Protein AF-A0A940KDV4-F1 (afdb_monomer)

pLDDT: mean 70.1, std 14.13, range [36.38, 90.81]

Foldseek 3Di:
DVVVLVVLLVVLVVLLCCLQVVLVVVAVPDCDDCNHPVNLVVLLVVCVVCPLVLLLVLVVPVVSPNCVSNSCSSSVPPPVRNSVSNSVSSCCCVVVVVVVVVVLCVVVVSVVVCVVCVVVVVCCVVVVVVCVVVCVVVVVVVVVVVVVVVPDDPPVVVVVVVVVVVVVPPPPDD

Secondary structure (DSSP, 8-state):
-HHHHHHHHHHHHHHHHHHHHHHHHHHTS-SSSTT-HHHHHHHHHHHHHHTTHHHHHHTTSHHHHHHHHHHHHHTT--HHHHHHHHHHHHHHHHHHHHHHHHHHTTSHHHHHHHHHHHHHHHHHHHHHHHHHHHHHHHHHHHHHHHHHHTT--TTHHHHHHHHHHHTTSSS---

Radius of gyration: 21.31 Å; Cα contacts (8 Å, |Δi|>4): 99; chains: 1; bounding box: 45×54×60 Å

Sequence (174 aa):
ALLIGVAAFIGGELGYYIGHKGGPAVFERKESGLFSRKNVERTNAFFERFGGITVILARFVPIVRTFAPVAAGVGHMPWRRYTLYNLIGAVLWGFGLTMFGYVIGFIPPVAHFVESYIDLILLAAVGGTALVTLWHYLSERYKAKKHSAAGGDTVTDAAEAQSLALDLDGDDKN

Mean predicted aligned error: 15.27 Å

Solvent-accessible surface area (backbone atoms only — not comparable to full-atom values): 9565 Å² total; per-residue (Å²): 110,70,68,58,55,51,52,56,48,52,52,43,54,50,36,21,48,48,17,47,69,43,33,66,70,54,47,78,74,37,86,76,61,93,59,14,71,70,49,43,52,52,47,28,52,47,42,65,73,54,40,50,57,51,53,30,54,22,70,78,37,80,74,42,44,72,46,44,32,29,50,41,16,54,38,64,53,56,63,73,55,50,54,52,27,43,49,51,29,46,46,50,50,57,51,45,52,52,52,51,53,54,61,48,51,71,38,65,76,54,32,54,50,45,71,76,37,46,68,59,53,49,48,48,52,54,49,48,54,50,48,54,51,47,49,52,55,48,51,54,51,52,49,51,50,51,49,66,71,60,76,62,69,93,58,58,70,62,57,55,54,48,55,68,56,57,72,72,74,74,85,82,86,132

Structure (mmCIF, N/CA/C/O backbone):
data_AF-A0A940KDV4-F1
#
_entry.id   AF-A0A940KDV4-F1
#
loop_
_atom_site.group_PDB
_atom_site.id
_atom_site.type_symbol
_atom_site.label_atom_id
_atom_site.label_alt_id
_atom_site.label_comp_id
_atom_site.label_asym_id
_atom_site.label_entity_id
_atom_site.label_seq_id
_atom_site.pdbx_PDB_ins_code
_atom_site.Cartn_x
_atom_site.Cartn_y
_atom_site.Cartn_z
_atom_site.occupancy
_atom_site.B_iso_or_equiv
_atom_site.auth_seq_id
_atom_site.auth_comp_id
_atom_site.auth_asym_id
_atom_site.auth_atom_id
_atom_site.pdbx_PDB_model_num
ATOM 1 N N . ALA A 1 1 ? 1.828 -16.207 -10.804 1.00 52.47 1 ALA A N 1
ATOM 2 C CA . ALA A 1 1 ? 0.982 -14.998 -10.937 1.00 52.47 1 ALA A CA 1
ATOM 3 C C . ALA A 1 1 ? -0.456 -15.235 -10.460 1.00 52.47 1 ALA A C 1
ATOM 5 O O . ALA A 1 1 ? -0.877 -14.582 -9.516 1.00 52.47 1 ALA A O 1
ATOM 6 N N . LEU A 1 2 ? -1.183 -16.205 -11.030 1.00 60.50 2 LEU A N 1
ATOM 7 C CA . LEU A 1 2 ? -2.578 -16.514 -10.663 1.00 60.50 2 LEU A CA 1
ATOM 8 C C . LEU A 1 2 ? -2.781 -16.825 -9.166 1.00 60.50 2 LEU A C 1
ATOM 10 O O . LEU A 1 2 ? -3.669 -16.259 -8.540 1.00 60.50 2 LEU A O 1
ATOM 14 N N . LEU A 1 3 ? -1.892 -17.622 -8.561 1.00 64.06 3 LEU A N 1
ATOM 15 C CA . LEU A 1 3 ? -1.934 -17.934 -7.123 1.00 64.06 3 LEU A CA 1
ATOM 16 C C . LEU A 1 3 ? -1.744 -16.706 -6.217 1.00 64.06 3 LEU A C 1
ATOM 18 O O . LEU A 1 3 ? -2.351 -16.634 -5.155 1.00 64.06 3 LEU A O 1
ATOM 22 N N . ILE A 1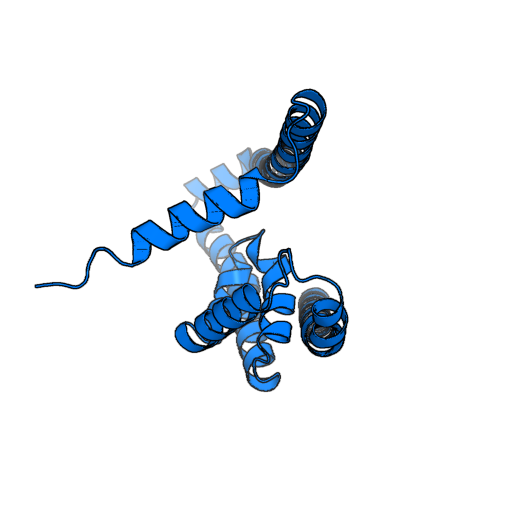 4 ? -0.952 -15.718 -6.646 1.00 66.69 4 ILE A N 1
ATOM 23 C CA . ILE A 1 4 ? -0.729 -14.474 -5.891 1.00 66.69 4 ILE A CA 1
ATOM 24 C C . ILE A 1 4 ? -1.997 -13.614 -5.929 1.00 66.69 4 ILE A C 1
ATOM 26 O O . ILE A 1 4 ? -2.408 -13.077 -4.903 1.00 66.69 4 ILE A O 1
ATOM 30 N N . GLY A 1 5 ? -2.651 -13.532 -7.093 1.00 63.88 5 GLY A N 1
ATOM 31 C CA . GLY A 1 5 ? -3.929 -12.836 -7.245 1.00 63.88 5 GLY A CA 1
ATOM 32 C C . GLY A 1 5 ? -5.035 -13.461 -6.393 1.00 63.88 5 GLY A C 1
ATOM 33 O O . GLY A 1 5 ? -5.736 -12.743 -5.685 1.00 63.88 5 GLY A O 1
ATOM 34 N N . VAL A 1 6 ? -5.134 -14.794 -6.393 1.00 71.38 6 VAL A N 1
ATOM 35 C CA . VAL A 1 6 ? -6.119 -15.535 -5.589 1.00 71.38 6 VAL A CA 1
ATOM 36 C C . VAL A 1 6 ? -5.844 -15.386 -4.090 1.00 71.38 6 VAL A C 1
ATOM 38 O O . VAL A 1 6 ? -6.765 -15.082 -3.337 1.00 71.38 6 VAL A O 1
ATOM 41 N N . ALA A 1 7 ? -4.592 -15.516 -3.644 1.00 71.69 7 ALA A N 1
ATOM 42 C CA . ALA A 1 7 ? -4.238 -15.341 -2.234 1.00 71.69 7 ALA A CA 1
ATOM 43 C C . ALA A 1 7 ? -4.503 -13.906 -1.737 1.00 71.69 7 ALA A C 1
ATOM 45 O O . ALA A 1 7 ? -5.028 -13.716 -0.641 1.00 71.69 7 ALA A O 1
ATOM 46 N N . ALA A 1 8 ? -4.197 -12.893 -2.555 1.00 67.25 8 ALA A N 1
ATOM 47 C CA . ALA A 1 8 ? -4.470 -11.492 -2.232 1.00 67.25 8 ALA A CA 1
ATOM 48 C C . ALA A 1 8 ? -5.975 -11.180 -2.196 1.00 67.25 8 ALA A C 1
ATOM 50 O O . ALA A 1 8 ? -6.421 -10.388 -1.365 1.00 67.25 8 ALA A O 1
ATOM 51 N N . PHE A 1 9 ? -6.754 -11.802 -3.083 1.00 73.06 9 PHE A N 1
ATOM 52 C CA . PHE A 1 9 ? -8.208 -11.686 -3.095 1.00 73.06 9 PHE A CA 1
ATOM 53 C C . PHE A 1 9 ? -8.811 -12.308 -1.833 1.00 73.06 9 PHE A C 1
ATOM 55 O O . PHE A 1 9 ? -9.488 -11.614 -1.081 1.00 73.06 9 PHE A O 1
ATOM 62 N N . ILE A 1 10 ? -8.458 -13.562 -1.530 1.00 77.44 10 ILE A N 1
ATOM 63 C CA . ILE A 1 10 ? -8.946 -14.280 -0.343 1.00 77.44 10 ILE A CA 1
ATOM 64 C C . ILE A 1 10 ? -8.548 -13.555 0.946 1.00 77.44 10 ILE A C 1
ATOM 66 O O . ILE A 1 10 ? -9.379 -13.414 1.837 1.00 77.44 10 ILE A O 1
ATOM 70 N N . GLY A 1 11 ? -7.315 -13.051 1.053 1.00 72.56 11 GLY A N 1
ATOM 71 C CA . GLY A 1 11 ? -6.876 -12.286 2.224 1.00 72.56 11 GLY A CA 1
ATOM 72 C C . GLY A 1 11 ? -7.667 -10.987 2.428 1.00 72.56 11 GLY A C 1
ATOM 73 O O . GLY A 1 11 ? -8.012 -10.653 3.562 1.00 72.56 11 GLY A O 1
ATOM 74 N N . GLY A 1 12 ? -7.999 -10.281 1.341 1.00 68.81 12 GLY A N 1
ATOM 75 C CA . GLY A 1 12 ? -8.863 -9.097 1.384 1.00 68.81 12 GLY A CA 1
ATOM 76 C C . GLY A 1 12 ? -10.298 -9.432 1.797 1.00 68.81 12 GLY A C 1
ATOM 77 O O . GLY A 1 12 ? -10.848 -8.778 2.683 1.00 68.81 12 GLY A O 1
ATOM 78 N N . GLU A 1 13 ? -10.867 -10.494 1.223 1.00 76.50 13 GLU A N 1
ATOM 79 C CA . GLU A 1 13 ? -12.199 -11.004 1.570 1.00 76.50 13 GLU A CA 1
ATOM 80 C C . GLU A 1 13 ? -12.280 -11.413 3.051 1.00 76.50 13 GLU A C 1
ATOM 82 O O . GLU A 1 13 ? -13.237 -11.066 3.744 1.00 76.50 13 GLU A O 1
ATOM 87 N N . LEU A 1 14 ? -11.253 -12.107 3.558 1.00 77.06 14 LEU A N 1
ATOM 88 C CA . LEU A 1 14 ? -11.176 -12.547 4.951 1.00 77.06 14 LEU A CA 1
ATOM 89 C C . LEU A 1 14 ? -11.088 -11.348 5.902 1.00 77.06 14 LEU A C 1
ATOM 91 O O . LEU A 1 14 ? -11.794 -11.308 6.907 1.00 77.06 14 LEU A O 1
ATOM 95 N N . GLY A 1 15 ? -10.263 -10.348 5.571 1.00 69.62 15 GLY A N 1
ATOM 96 C CA . GLY A 1 15 ? -10.139 -9.114 6.351 1.00 69.62 15 GLY A CA 1
ATOM 97 C C . GLY A 1 15 ? -11.437 -8.304 6.392 1.00 69.62 15 GLY A C 1
ATOM 98 O O . GLY A 1 15 ? -11.829 -7.828 7.459 1.00 69.62 15 GLY A O 1
ATOM 99 N N . TYR A 1 16 ? -12.140 -8.206 5.260 1.00 71.88 16 TYR A N 1
ATOM 100 C CA . TYR A 1 16 ? -13.466 -7.593 5.192 1.00 71.88 16 TYR A CA 1
ATOM 101 C C . TYR A 1 16 ? -14.483 -8.361 6.041 1.00 71.88 16 TYR A C 1
ATOM 103 O O . TYR A 1 16 ? -15.198 -7.756 6.836 1.00 71.88 16 TYR A O 1
ATOM 111 N N . TYR A 1 17 ? -14.517 -9.692 5.936 1.00 72.94 17 TYR A N 1
ATOM 112 C CA . TYR A 1 17 ? -15.457 -10.521 6.689 1.00 72.94 17 TYR A CA 1
ATOM 113 C C . TYR A 1 17 ? -15.206 -10.465 8.201 1.00 72.94 17 TYR A C 1
ATOM 115 O O . TYR A 1 17 ? -16.157 -10.389 8.978 1.00 72.94 17 TYR A O 1
ATOM 123 N N . ILE A 1 18 ? -13.940 -10.430 8.631 1.00 71.44 18 ILE A N 1
ATOM 124 C CA . ILE A 1 18 ? -13.571 -10.222 10.038 1.00 71.44 18 ILE A CA 1
ATOM 125 C C . ILE A 1 18 ? -14.030 -8.838 10.513 1.00 71.44 18 ILE A C 1
ATOM 127 O O . ILE A 1 18 ? -14.606 -8.740 11.592 1.00 71.44 18 ILE A O 1
ATOM 131 N N . GLY A 1 19 ? -13.840 -7.781 9.718 1.00 65.25 19 GLY A N 1
ATOM 132 C CA . GLY A 1 19 ? -14.324 -6.437 10.058 1.00 65.25 19 GLY A CA 1
ATOM 133 C C . GLY A 1 19 ? -15.853 -6.341 10.111 1.00 65.25 19 GLY A C 1
ATOM 134 O O . GLY A 1 19 ? -16.401 -5.725 11.019 1.00 65.25 19 GLY A O 1
ATOM 135 N N . HIS A 1 20 ? -16.542 -7.001 9.181 1.00 68.94 20 HIS A N 1
ATOM 136 C CA . HIS A 1 20 ? -17.998 -6.975 9.062 1.00 68.94 20 HIS A CA 1
ATOM 137 C C . HIS A 1 20 ? -18.696 -7.805 10.150 1.00 68.94 20 HIS A C 1
ATOM 139 O O . HIS A 1 20 ? -19.647 -7.347 10.775 1.00 68.94 20 HIS A O 1
ATOM 145 N N . LYS A 1 21 ? -18.203 -9.021 10.418 1.00 65.81 21 LYS A N 1
ATOM 146 C CA . LYS A 1 21 ? -18.779 -9.937 11.415 1.00 65.81 21 LYS A CA 1
ATOM 147 C C . LYS A 1 21 ? -18.254 -9.685 12.830 1.00 65.81 21 LYS A C 1
ATOM 149 O O . LYS A 1 21 ? -18.989 -9.854 13.796 1.00 65.81 21 LYS A O 1
ATOM 154 N N . GLY A 1 22 ? -16.982 -9.312 12.955 1.00 60.16 22 GLY A N 1
ATOM 155 C CA . GLY A 1 22 ? -16.321 -9.026 14.230 1.00 60.16 22 GLY A CA 1
ATOM 156 C C . GLY A 1 22 ? -16.512 -7.593 14.717 1.00 60.16 22 GLY A C 1
ATOM 157 O O . GLY A 1 22 ? -16.321 -7.348 15.905 1.00 60.16 22 GLY A O 1
ATOM 158 N N . GLY A 1 23 ? -16.931 -6.672 13.842 1.00 57.81 23 GLY A N 1
ATOM 159 C CA . GLY A 1 23 ? -17.236 -5.287 14.194 1.00 57.81 23 GLY A CA 1
ATOM 160 C C . GLY A 1 23 ? -18.138 -5.196 15.429 1.00 57.81 23 GLY A C 1
ATOM 161 O O . GLY A 1 23 ? -17.661 -4.751 16.472 1.00 57.81 23 GLY A O 1
ATOM 162 N N . PRO A 1 24 ? -19.391 -5.685 15.384 1.00 56.09 24 PRO A N 1
ATOM 163 C CA . PRO A 1 24 ? -20.343 -5.534 16.489 1.00 56.09 24 PRO A CA 1
ATOM 164 C C . PRO A 1 24 ? -19.824 -6.046 17.847 1.00 56.09 24 PRO A C 1
ATOM 166 O O . PRO A 1 24 ? -19.993 -5.375 18.860 1.00 56.09 24 PRO A O 1
ATOM 169 N N . ALA A 1 25 ? -19.109 -7.178 17.864 1.00 52.09 25 ALA A N 1
ATOM 170 C CA . ALA A 1 25 ? -18.598 -7.802 19.090 1.00 52.09 25 ALA A CA 1
ATOM 171 C C . ALA A 1 25 ? -17.333 -7.125 19.668 1.00 52.09 25 ALA A C 1
ATOM 173 O O . ALA A 1 25 ? -17.055 -7.246 20.863 1.00 52.09 25 ALA A O 1
ATOM 174 N N . VAL A 1 26 ? -16.553 -6.413 18.845 1.00 52.19 26 VAL A N 1
ATOM 175 C CA . VAL A 1 26 ? -15.420 -5.583 19.301 1.00 52.19 26 VAL A CA 1
ATOM 176 C C . VAL A 1 26 ? -15.910 -4.211 19.785 1.00 52.19 26 VAL A C 1
ATOM 178 O O . VAL A 1 26 ? -15.335 -3.660 20.726 1.00 52.19 26 VAL A O 1
ATOM 181 N N . PHE A 1 27 ? -17.004 -3.698 19.207 1.00 53.38 27 PHE A N 1
ATOM 182 C CA . PHE A 1 27 ? -17.630 -2.421 19.576 1.00 53.38 27 PHE A CA 1
ATOM 183 C C . PHE A 1 27 ? -18.354 -2.447 20.926 1.00 53.38 27 PHE A C 1
ATOM 185 O O . PHE A 1 27 ? -18.376 -1.428 21.610 1.00 53.38 27 PHE A O 1
ATOM 192 N N . GLU A 1 28 ? -18.888 -3.593 21.353 1.00 51.19 28 GLU A N 1
ATOM 193 C CA . GLU A 1 28 ? -19.531 -3.727 22.672 1.00 51.19 28 GLU A CA 1
ATOM 194 C C . GLU A 1 28 ? -18.547 -3.698 23.853 1.00 51.19 28 GLU A C 1
ATOM 196 O O . GLU A 1 28 ? -18.973 -3.541 24.995 1.00 51.19 28 GLU A O 1
ATOM 201 N N . ARG A 1 29 ? -17.232 -3.848 23.620 1.00 47.47 29 ARG A N 1
ATOM 202 C CA . ARG A 1 29 ? -16.262 -4.059 24.711 1.00 47.47 29 ARG A CA 1
ATOM 203 C C . ARG A 1 29 ? -15.336 -2.892 25.043 1.00 47.47 29 ARG A C 1
ATOM 205 O O . ARG A 1 29 ? -14.687 -2.978 26.085 1.00 47.47 29 ARG A O 1
ATOM 212 N N . LYS A 1 30 ? -15.223 -1.835 24.225 1.00 45.34 30 LYS A N 1
ATOM 213 C CA . LYS A 1 30 ? -14.311 -0.706 24.517 1.00 45.34 30 LYS A CA 1
ATOM 214 C C . LYS A 1 30 ? -14.811 0.632 23.965 1.00 45.34 30 LYS A C 1
ATOM 216 O O . LYS A 1 30 ? -14.775 0.859 22.761 1.00 45.34 30 LYS A O 1
ATOM 221 N N . GLU A 1 31 ? -15.180 1.547 24.863 1.00 50.16 31 GLU A N 1
ATOM 222 C CA . GLU A 1 31 ? -15.528 2.940 24.528 1.00 50.16 31 GLU A CA 1
ATOM 223 C C . GLU A 1 31 ? -14.308 3.797 24.121 1.00 50.16 31 GLU A C 1
ATOM 225 O O . GLU A 1 31 ? -14.470 4.805 23.430 1.00 50.16 31 GLU A O 1
ATOM 230 N N . SER A 1 32 ? -13.079 3.372 24.445 1.00 46.12 32 SER A N 1
ATOM 231 C CA . SER A 1 32 ? -11.835 4.071 24.092 1.00 46.12 32 SER A CA 1
ATOM 232 C C . SER A 1 32 ? -10.903 3.212 23.216 1.00 46.12 32 SER A C 1
ATOM 234 O O . SER A 1 32 ? -10.464 2.124 23.596 1.00 46.12 32 SER A O 1
ATOM 236 N N . GLY A 1 33 ? -10.606 3.691 21.998 1.00 54.72 33 GLY A N 1
ATOM 237 C CA . GLY A 1 33 ? -9.637 3.079 21.077 1.00 54.72 33 GLY A CA 1
ATOM 238 C C . GLY A 1 33 ? -9.934 3.289 19.584 1.00 54.72 33 GLY A C 1
ATOM 239 O O . GLY A 1 33 ? -10.888 3.968 19.200 1.00 54.72 33 GLY A O 1
ATOM 240 N N . LEU A 1 34 ? -9.130 2.647 18.723 1.00 50.34 34 LEU A N 1
ATOM 241 C CA . LEU A 1 34 ? -9.265 2.637 17.248 1.00 50.34 34 LEU A CA 1
ATOM 242 C C . LEU A 1 34 ? -10.669 2.234 16.746 1.00 50.34 34 LEU A C 1
ATOM 244 O O . LEU A 1 34 ? -11.038 2.566 15.626 1.00 50.34 34 LEU A O 1
ATOM 248 N N . PHE A 1 35 ? -11.462 1.574 17.594 1.00 53.69 35 PHE A N 1
ATOM 249 C CA . PHE A 1 35 ? -12.808 1.075 17.320 1.00 53.69 35 PHE A CA 1
ATOM 250 C C . PHE A 1 35 ? -13.901 1.822 18.118 1.00 53.69 35 PHE A C 1
ATOM 252 O O . PHE A 1 35 ? -14.932 1.252 18.424 1.00 53.69 35 PHE A O 1
ATOM 259 N N . SER A 1 36 ? -13.717 3.090 18.493 1.00 57.91 36 SER A N 1
ATOM 260 C CA . SER A 1 36 ? -14.806 3.891 19.091 1.00 57.91 36 SER A CA 1
ATOM 261 C C . SER A 1 36 ? -15.930 4.173 18.075 1.00 57.91 36 SER A C 1
ATOM 263 O O . SER A 1 36 ? -15.646 4.345 16.887 1.00 57.91 36 SER A O 1
ATOM 265 N N . ARG A 1 37 ? -17.193 4.304 18.521 1.00 62.41 37 ARG A N 1
ATOM 266 C CA . ARG A 1 37 ? -18.345 4.665 17.658 1.00 62.41 37 ARG A CA 1
ATOM 267 C C . ARG A 1 37 ? -18.064 5.886 16.775 1.00 62.41 37 ARG A C 1
ATOM 269 O O . ARG A 1 37 ? -18.345 5.847 15.582 1.00 62.41 37 ARG A O 1
ATOM 276 N N . LYS A 1 38 ? -17.406 6.913 17.327 1.00 62.28 38 LYS A N 1
ATOM 277 C CA . LYS A 1 38 ? -17.011 8.132 16.598 1.00 62.28 38 LYS A CA 1
ATOM 278 C C . LYS A 1 38 ? -16.021 7.841 15.461 1.00 62.28 38 LYS A C 1
ATOM 280 O O . LYS A 1 38 ? -16.101 8.444 14.395 1.00 62.28 38 LYS A O 1
ATOM 285 N N . ASN A 1 39 ? -15.102 6.892 15.657 1.00 60.47 39 ASN A N 1
ATOM 286 C CA . ASN A 1 39 ? -14.157 6.464 14.621 1.00 60.47 39 ASN A CA 1
ATOM 287 C C . ASN A 1 39 ? -14.847 5.640 13.531 1.00 60.47 39 ASN A C 1
ATOM 289 O O . ASN A 1 39 ? -14.475 5.755 12.365 1.00 60.47 39 ASN A O 1
ATOM 293 N N . VAL A 1 40 ? -15.870 4.857 13.886 1.00 62.31 40 VAL A N 1
ATOM 294 C CA . VAL A 1 40 ? -16.697 4.121 12.919 1.00 62.31 40 VAL A CA 1
ATOM 295 C C . VAL A 1 40 ? -17.511 5.081 12.069 1.00 62.31 40 VAL A C 1
ATOM 297 O O . VAL A 1 40 ? -17.441 4.979 10.853 1.00 62.31 40 VAL A O 1
ATOM 300 N N . GLU A 1 41 ? -18.207 6.048 12.669 1.00 65.81 41 GLU A N 1
ATOM 301 C CA . GLU A 1 41 ? -18.936 7.089 11.930 1.00 65.81 41 GLU A CA 1
ATOM 302 C C . GLU A 1 41 ? -18.013 7.884 11.015 1.00 65.81 41 GLU A C 1
ATOM 304 O O . GLU A 1 41 ? -18.326 8.085 9.845 1.00 65.81 41 GLU A O 1
ATOM 309 N N . ARG A 1 42 ? -16.828 8.263 11.502 1.00 65.75 42 ARG A N 1
ATOM 310 C CA . ARG A 1 42 ? -15.828 8.960 10.688 1.00 65.75 42 ARG A CA 1
ATOM 311 C C . ARG A 1 42 ? -15.329 8.096 9.531 1.00 65.75 42 ARG A C 1
ATOM 313 O O . ARG A 1 42 ? -15.176 8.594 8.421 1.00 65.75 42 ARG A O 1
ATOM 320 N N . THR A 1 43 ? -15.096 6.810 9.781 1.00 65.62 43 THR A N 1
ATOM 321 C CA . THR A 1 43 ? -14.704 5.835 8.755 1.00 65.62 43 THR A CA 1
ATOM 322 C C . THR A 1 43 ? -15.826 5.651 7.737 1.00 65.62 43 THR A C 1
ATOM 324 O O . THR A 1 43 ? -15.565 5.654 6.538 1.00 65.62 43 THR A O 1
ATOM 327 N N . ASN A 1 44 ? -17.074 5.572 8.194 1.00 66.38 44 ASN A N 1
ATOM 328 C CA . ASN A 1 44 ? -18.247 5.412 7.348 1.00 66.38 44 ASN A CA 1
ATOM 329 C C . ASN A 1 44 ? -18.467 6.648 6.468 1.00 66.38 44 ASN A C 1
ATOM 331 O O . ASN A 1 44 ? -18.547 6.519 5.253 1.00 66.38 44 ASN A O 1
ATOM 335 N N . ALA A 1 45 ? -18.401 7.851 7.046 1.00 67.94 45 ALA A N 1
ATOM 336 C CA . ALA A 1 45 ? -18.447 9.114 6.310 1.00 67.94 45 ALA A CA 1
ATOM 337 C C . ALA A 1 45 ? -17.289 9.241 5.302 1.00 67.94 45 ALA A C 1
ATOM 339 O O . ALA A 1 45 ? -17.460 9.763 4.201 1.00 67.94 45 ALA A O 1
ATOM 340 N N . PHE A 1 46 ? -16.100 8.730 5.639 1.00 66.88 46 PHE A N 1
ATOM 341 C CA . PHE A 1 46 ? -14.961 8.696 4.720 1.00 66.88 46 PHE A CA 1
ATOM 342 C C . PHE A 1 46 ? -15.204 7.738 3.544 1.00 66.88 46 PHE A C 1
ATOM 344 O O . PHE A 1 46 ? -14.926 8.084 2.395 1.00 66.88 46 PHE A O 1
ATOM 351 N N . PHE A 1 47 ? -15.761 6.553 3.798 1.00 66.69 47 PHE A N 1
ATOM 352 C CA . PHE A 1 47 ? -16.143 5.611 2.744 1.00 66.69 47 PHE A CA 1
ATOM 353 C C . PHE A 1 47 ? -17.364 6.069 1.939 1.00 66.69 47 PHE A C 1
ATOM 355 O O . PHE A 1 47 ? -17.433 5.760 0.753 1.00 66.69 47 PHE A O 1
ATOM 362 N N . GLU A 1 48 ? -18.290 6.836 2.510 1.00 67.50 48 GLU A N 1
ATOM 363 C CA . GLU A 1 48 ? -19.368 7.488 1.759 1.00 67.50 48 GLU A CA 1
ATOM 364 C C . GLU A 1 48 ? -18.817 8.586 0.845 1.00 67.50 48 GLU A C 1
ATOM 366 O O . GLU A 1 48 ? -19.158 8.623 -0.339 1.00 67.50 48 GLU A O 1
ATOM 371 N N . ARG A 1 49 ? -17.906 9.425 1.357 1.00 66.00 49 ARG A N 1
ATOM 372 C CA . ARG A 1 49 ? -17.330 10.563 0.625 1.00 66.00 49 ARG A CA 1
ATOM 373 C C . ARG A 1 49 ? -16.377 10.146 -0.494 1.00 66.00 49 ARG A C 1
ATOM 375 O O . ARG A 1 49 ? -16.440 10.699 -1.587 1.00 66.00 49 ARG A O 1
ATOM 382 N N . PHE A 1 50 ? -15.479 9.199 -0.228 1.00 67.50 50 PHE A N 1
ATOM 383 C CA . PHE A 1 50 ? -14.463 8.756 -1.193 1.00 67.50 50 PHE A CA 1
ATOM 384 C C . PHE A 1 50 ? -14.849 7.448 -1.904 1.00 67.50 50 PHE A C 1
ATOM 386 O O . PHE A 1 50 ? -14.270 7.087 -2.931 1.00 67.50 50 PHE A O 1
ATOM 393 N N . GLY A 1 51 ? -15.865 6.734 -1.418 1.00 72.12 51 GLY A N 1
ATOM 394 C CA . GLY A 1 51 ? -16.346 5.513 -2.051 1.00 72.12 51 GLY A CA 1
ATOM 395 C C . GLY A 1 51 ? -15.295 4.404 -2.076 1.00 72.12 51 GLY A C 1
ATOM 396 O O . GLY A 1 51 ? -14.399 4.304 -1.239 1.00 72.12 51 GLY A O 1
ATOM 397 N N . GLY A 1 52 ? -15.394 3.543 -3.086 1.00 73.94 52 GLY A N 1
ATOM 398 C CA . GLY A 1 52 ? -14.452 2.441 -3.256 1.00 73.94 52 GLY A CA 1
ATOM 399 C C . GLY A 1 52 ? -13.094 2.827 -3.835 1.00 73.94 52 GLY A C 1
ATOM 400 O O . GLY A 1 52 ? -12.194 1.990 -3.836 1.00 73.94 52 GLY A O 1
ATOM 401 N N . ILE A 1 53 ? -12.891 4.081 -4.263 1.00 79.31 53 ILE A N 1
ATOM 402 C CA . ILE A 1 53 ? -11.567 4.530 -4.717 1.00 79.31 53 ILE A CA 1
ATOM 403 C C . ILE A 1 53 ? -10.544 4.460 -3.577 1.00 79.31 53 ILE A C 1
ATOM 405 O O . ILE A 1 53 ? -9.385 4.133 -3.811 1.00 79.31 53 ILE A O 1
ATOM 409 N N . THR A 1 54 ? -10.993 4.631 -2.330 1.00 80.19 54 THR A N 1
ATOM 410 C CA . THR A 1 54 ? -10.180 4.450 -1.121 1.00 80.19 54 THR A CA 1
ATOM 411 C C . THR A 1 54 ? -9.584 3.049 -1.038 1.00 80.19 54 THR A C 1
ATOM 413 O O . THR A 1 54 ? -8.437 2.897 -0.634 1.00 80.19 54 THR A O 1
ATOM 416 N N . VAL A 1 55 ? -10.318 2.018 -1.474 1.00 81.06 55 VAL A N 1
ATOM 417 C CA . VAL A 1 55 ? -9.839 0.624 -1.483 1.00 81.06 55 VAL A CA 1
ATOM 418 C C . VAL A 1 55 ? -8.722 0.435 -2.514 1.00 81.06 55 VAL A C 1
ATOM 420 O O . VAL A 1 55 ? -7.770 -0.307 -2.271 1.00 81.06 55 VAL A O 1
ATOM 423 N N . ILE A 1 56 ? -8.801 1.140 -3.646 1.00 85.12 56 ILE A N 1
ATOM 424 C CA . ILE A 1 56 ? -7.745 1.150 -4.664 1.00 85.12 56 ILE A CA 1
ATOM 425 C C . ILE A 1 56 ? -6.510 1.879 -4.122 1.00 85.12 56 ILE A C 1
ATOM 427 O O . ILE A 1 56 ? -5.411 1.327 -4.146 1.00 85.12 56 ILE A O 1
ATOM 431 N N . LEU A 1 57 ? -6.690 3.089 -3.585 1.00 82.75 57 LEU A N 1
ATOM 432 C CA . LEU A 1 57 ? -5.600 3.920 -3.064 1.00 82.75 57 LEU A CA 1
ATOM 433 C C . LEU A 1 57 ? -4.898 3.281 -1.860 1.00 82.75 57 LEU A C 1
ATOM 435 O O . LEU A 1 57 ? -3.675 3.360 -1.747 1.00 82.75 57 LEU A O 1
ATOM 439 N N . ALA A 1 58 ? -5.639 2.572 -1.006 1.00 83.25 58 ALA A N 1
ATOM 440 C CA . ALA A 1 58 ? -5.096 1.847 0.138 1.00 83.25 58 ALA A CA 1
ATOM 441 C C . ALA A 1 58 ? -3.986 0.859 -0.244 1.00 83.25 58 ALA A C 1
ATOM 443 O O . ALA A 1 58 ? -3.097 0.603 0.561 1.00 83.25 58 ALA A O 1
ATOM 444 N N . ARG A 1 59 ? -3.996 0.319 -1.469 1.00 80.75 59 ARG A N 1
ATOM 445 C CA . ARG A 1 59 ? -2.976 -0.633 -1.938 1.00 80.75 59 ARG A CA 1
ATOM 446 C C . ARG A 1 59 ? -1.618 0.015 -2.198 1.00 80.75 59 ARG A C 1
ATOM 448 O O . ARG A 1 59 ? -0.607 -0.678 -2.134 1.00 80.75 59 ARG A O 1
ATOM 455 N N . PHE A 1 60 ? -1.585 1.323 -2.441 1.00 80.38 60 PHE A N 1
ATOM 456 C CA . PHE A 1 60 ? -0.350 2.078 -2.651 1.00 80.38 60 PHE A CA 1
ATOM 457 C C . PHE A 1 60 ? 0.278 2.566 -1.341 1.00 80.38 60 PHE A C 1
ATOM 459 O O . PHE A 1 60 ? 1.455 2.914 -1.326 1.00 80.38 60 PHE A O 1
ATOM 466 N N . VAL A 1 61 ? -0.473 2.555 -0.233 1.00 79.69 61 VAL A N 1
ATOM 467 C CA . VAL A 1 61 ? 0.001 3.020 1.075 1.00 79.69 61 VAL A CA 1
ATOM 468 C C . VAL A 1 61 ? 0.137 1.824 2.033 1.00 79.69 61 VAL A C 1
ATOM 470 O O . VAL A 1 61 ? -0.876 1.305 2.506 1.00 79.69 61 VAL A O 1
ATOM 473 N 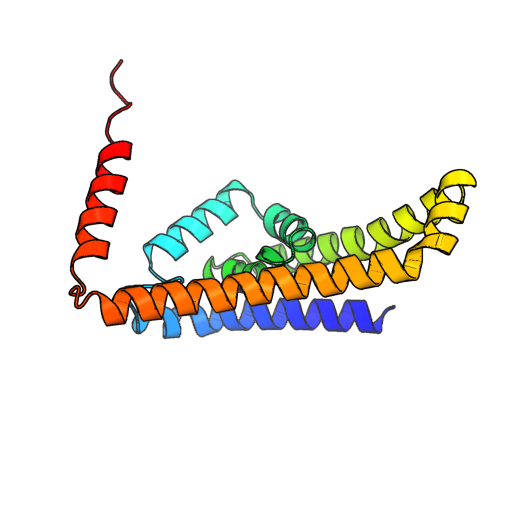N . PRO A 1 62 ? 1.364 1.378 2.375 1.00 69.31 62 PRO A N 1
ATOM 474 C CA . PRO A 1 62 ? 1.596 0.139 3.126 1.00 69.31 62 PRO A CA 1
ATOM 475 C C . PRO A 1 62 ? 0.887 0.044 4.477 1.00 69.31 62 PRO A C 1
ATOM 477 O O . PRO A 1 62 ? 0.473 -1.044 4.863 1.00 69.31 62 PRO A O 1
ATOM 480 N N . ILE A 1 63 ? 0.745 1.167 5.184 1.00 68.06 63 ILE A N 1
ATOM 481 C CA . ILE A 1 63 ? 0.044 1.226 6.473 1.00 68.06 63 ILE A CA 1
ATOM 482 C C . ILE A 1 63 ? -1.463 1.086 6.250 1.00 68.06 63 ILE A C 1
ATOM 484 O O . ILE A 1 63 ? -2.133 0.324 6.932 1.00 68.06 63 ILE A O 1
ATOM 488 N N . VAL A 1 64 ? -2.011 1.781 5.254 1.00 71.75 64 VAL A N 1
ATOM 489 C CA . VAL A 1 64 ? -3.453 1.778 4.989 1.00 71.75 64 VAL A CA 1
ATOM 490 C C . VAL A 1 64 ? -3.905 0.422 4.446 1.00 71.75 64 VAL A C 1
ATOM 492 O O . VAL A 1 64 ? -4.999 -0.021 4.782 1.00 71.75 64 VAL A O 1
ATOM 495 N N . ARG A 1 65 ? -3.071 -0.296 3.681 1.00 78.81 65 ARG A N 1
ATOM 496 C CA . ARG A 1 65 ? -3.441 -1.590 3.076 1.00 78.81 65 ARG A CA 1
ATOM 497 C C . ARG A 1 65 ? -3.849 -2.664 4.092 1.00 78.81 65 ARG A C 1
ATOM 499 O O . ARG A 1 65 ? -4.639 -3.537 3.749 1.00 78.81 65 ARG A O 1
ATOM 506 N N . THR A 1 66 ? -3.294 -2.639 5.306 1.00 72.31 66 THR A N 1
ATOM 507 C CA . THR A 1 66 ? -3.595 -3.636 6.347 1.00 72.31 66 THR A CA 1
ATOM 508 C C . THR A 1 66 ? -4.883 -3.301 7.090 1.00 72.31 66 THR A C 1
ATOM 510 O O . THR A 1 66 ? -5.608 -4.205 7.495 1.00 72.31 66 THR A O 1
ATOM 513 N N . PHE A 1 67 ? -5.202 -2.013 7.224 1.00 72.62 67 PHE A N 1
ATOM 514 C CA . PHE A 1 67 ? -6.404 -1.546 7.915 1.00 72.62 67 PHE A CA 1
ATOM 515 C C . PHE A 1 67 ? -7.605 -1.361 6.986 1.00 72.62 67 PHE A C 1
ATOM 517 O O . PHE A 1 67 ? -8.739 -1.491 7.435 1.00 72.62 67 PHE A O 1
ATOM 524 N N . ALA A 1 68 ? -7.392 -1.107 5.694 1.00 75.88 68 ALA A N 1
ATOM 525 C CA . ALA A 1 68 ? -8.457 -0.801 4.742 1.00 75.88 68 ALA A CA 1
ATOM 526 C C . ALA A 1 68 ? -9.519 -1.905 4.584 1.00 75.88 68 ALA A C 1
ATOM 528 O O . ALA A 1 68 ? -10.698 -1.552 4.576 1.00 75.88 68 ALA A O 1
ATOM 529 N N . PRO A 1 69 ? -9.181 -3.212 4.499 1.00 74.06 69 PRO A N 1
ATOM 530 C CA . PRO A 1 69 ? -10.191 -4.273 4.430 1.00 74.06 69 PRO A CA 1
ATOM 531 C C . PRO A 1 69 ? -11.086 -4.292 5.672 1.00 74.06 69 PRO A C 1
ATOM 533 O O . PRO A 1 69 ? -12.307 -4.370 5.568 1.00 74.06 69 PRO A O 1
ATOM 536 N N . VAL A 1 70 ? -10.470 -4.150 6.847 1.00 71.19 70 VAL A N 1
ATOM 537 C CA . VAL A 1 70 ? -11.160 -4.169 8.140 1.00 71.19 70 VAL A CA 1
ATOM 538 C C . VAL A 1 70 ? -12.032 -2.924 8.299 1.00 71.19 70 VAL A C 1
ATOM 540 O O . VAL A 1 70 ? -13.199 -3.039 8.662 1.00 71.19 70 VAL A O 1
ATOM 543 N N . ALA A 1 71 ? -11.500 -1.748 7.962 1.00 70.12 71 ALA A N 1
ATOM 544 C CA . ALA A 1 71 ? -12.215 -0.477 8.007 1.00 70.12 71 ALA A CA 1
ATOM 545 C C . ALA A 1 71 ? -13.417 -0.459 7.047 1.00 70.12 71 ALA A C 1
ATOM 547 O O . ALA A 1 71 ? -14.486 0.020 7.419 1.00 70.12 71 ALA A O 1
ATOM 548 N N . ALA A 1 72 ? -13.278 -1.034 5.846 1.00 74.00 72 ALA A N 1
ATOM 549 C CA . ALA A 1 72 ? -14.379 -1.166 4.891 1.00 74.00 72 ALA A CA 1
ATOM 550 C C . ALA A 1 72 ? -15.476 -2.128 5.387 1.00 74.00 72 ALA A C 1
ATOM 552 O O . ALA A 1 72 ? -16.661 -1.870 5.173 1.00 74.00 72 ALA A O 1
ATOM 553 N N . GLY A 1 73 ? -15.094 -3.216 6.069 1.00 67.94 73 GLY A N 1
ATOM 554 C CA . GLY A 1 73 ? -16.037 -4.150 6.695 1.00 67.94 73 GLY A CA 1
ATOM 555 C C . GLY A 1 73 ? -16.797 -3.526 7.870 1.00 67.94 73 GLY A C 1
ATOM 556 O O . GLY A 1 73 ? -18.018 -3.653 7.950 1.00 67.94 73 GLY A O 1
ATOM 557 N N . VAL A 1 74 ? -16.083 -2.795 8.731 1.00 67.00 74 VAL A N 1
ATOM 558 C CA . VAL A 1 74 ? -16.632 -2.036 9.870 1.00 67.00 74 VAL A CA 1
ATOM 559 C C . VAL A 1 74 ? -17.581 -0.924 9.414 1.00 67.00 74 VAL A C 1
ATOM 561 O O . VAL A 1 74 ? -18.642 -0.734 10.005 1.00 67.00 74 VAL A O 1
ATOM 564 N N . GLY A 1 75 ? -17.235 -0.218 8.336 1.00 68.44 75 GLY A N 1
ATOM 565 C CA . GLY A 1 75 ? -18.095 0.783 7.701 1.00 68.44 75 GLY A CA 1
ATOM 566 C C . GLY A 1 75 ? -19.276 0.190 6.924 1.00 68.44 75 GLY A C 1
ATOM 567 O O . GLY A 1 75 ? -19.922 0.908 6.180 1.00 68.44 75 GLY A O 1
ATOM 568 N N . HIS A 1 76 ? -19.551 -1.117 7.030 1.00 68.19 76 HIS A N 1
ATOM 569 C CA . HIS A 1 76 ? -20.669 -1.780 6.345 1.00 68.19 76 HIS A CA 1
ATOM 570 C C . HIS A 1 76 ? -20.733 -1.499 4.831 1.00 68.19 76 HIS A C 1
ATOM 572 O O . HIS A 1 76 ? -21.808 -1.502 4.226 1.00 68.19 76 HIS A O 1
ATOM 578 N N . MET A 1 77 ? -19.580 -1.287 4.186 1.00 72.12 77 MET A N 1
ATOM 579 C CA . MET A 1 77 ? -19.532 -1.060 2.746 1.00 72.12 77 MET A CA 1
ATOM 580 C C . MET A 1 77 ? -20.118 -2.285 2.029 1.00 72.12 77 MET A C 1
ATOM 582 O O . MET A 1 77 ? -19.716 -3.397 2.365 1.00 72.12 77 MET A O 1
ATOM 586 N N . PRO A 1 78 ? -21.009 -2.146 1.027 1.00 78.50 78 PRO A N 1
ATOM 587 C CA . PRO A 1 78 ? -21.593 -3.300 0.349 1.00 78.50 78 PRO A CA 1
ATOM 588 C C . PRO A 1 78 ? -20.510 -4.226 -0.213 1.00 78.50 78 PRO A C 1
ATOM 590 O O . PRO A 1 78 ? -19.669 -3.779 -0.996 1.00 78.50 78 PRO A O 1
ATOM 593 N N . TRP A 1 79 ? -20.557 -5.516 0.143 1.00 74.38 79 TRP A N 1
ATOM 594 C CA . TRP A 1 79 ? -19.535 -6.508 -0.227 1.00 74.38 79 TRP A CA 1
ATOM 595 C C . TRP A 1 79 ? -19.226 -6.503 -1.731 1.00 74.38 79 TRP A C 1
ATOM 597 O O . TRP A 1 79 ? -18.072 -6.408 -2.134 1.00 74.38 79 TRP A O 1
ATOM 607 N N . ARG A 1 80 ? -20.263 -6.444 -2.580 1.00 79.06 80 ARG A N 1
ATOM 608 C CA . ARG A 1 80 ? -20.112 -6.376 -4.048 1.00 79.06 80 ARG A CA 1
ATOM 609 C C . ARG A 1 80 ? -19.305 -5.159 -4.509 1.00 79.06 80 ARG A C 1
ATOM 611 O O . ARG A 1 80 ? -18.540 -5.253 -5.464 1.00 79.06 80 ARG A O 1
ATOM 618 N N . ARG A 1 81 ? -19.486 -4.016 -3.840 1.00 81.06 81 ARG A N 1
ATOM 619 C CA . ARG A 1 81 ? -18.757 -2.780 -4.134 1.00 81.06 81 ARG A CA 1
ATOM 620 C C . ARG A 1 81 ? -17.303 -2.949 -3.701 1.00 81.06 81 ARG A C 1
ATOM 622 O O . ARG A 1 81 ? -16.416 -2.765 -4.526 1.00 81.06 81 ARG A O 1
ATOM 629 N N . TYR A 1 82 ? -17.065 -3.380 -2.462 1.00 80.50 82 TYR A N 1
ATOM 630 C CA . TYR A 1 82 ? -15.718 -3.633 -1.945 1.00 80.50 82 TYR A CA 1
ATOM 631 C C . TYR A 1 82 ? -14.922 -4.578 -2.852 1.00 80.50 82 TYR A C 1
ATOM 633 O O . TYR A 1 82 ? -13.846 -4.204 -3.314 1.00 80.50 82 TYR A O 1
ATOM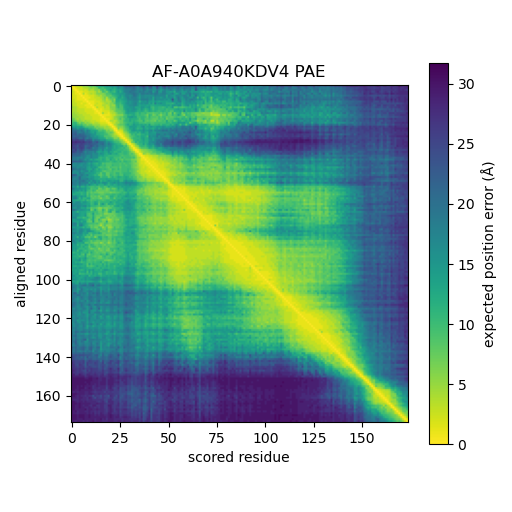 641 N N . THR A 1 83 ? -15.468 -5.751 -3.173 1.00 79.44 83 THR A N 1
ATOM 642 C CA . THR A 1 83 ? -14.792 -6.772 -3.978 1.00 79.44 83 THR A CA 1
ATOM 643 C C . THR A 1 83 ? -14.430 -6.262 -5.375 1.00 79.44 83 THR A C 1
ATOM 645 O O . THR A 1 83 ? -13.322 -6.513 -5.849 1.00 79.44 83 THR A O 1
ATOM 648 N N . LEU A 1 84 ? -15.306 -5.480 -6.019 1.00 85.81 84 LEU A N 1
ATOM 649 C CA . LEU A 1 84 ? -15.036 -4.905 -7.341 1.00 85.81 84 LEU A CA 1
ATOM 650 C C . LEU A 1 84 ? -13.874 -3.900 -7.301 1.00 85.81 84 LEU A C 1
ATOM 652 O O . LEU A 1 84 ? -12.937 -4.005 -8.091 1.00 85.81 84 LEU A O 1
ATOM 656 N N . TYR A 1 85 ? -13.889 -2.959 -6.354 1.00 85.19 85 TYR A N 1
ATOM 657 C CA . TYR A 1 85 ? -12.799 -1.987 -6.207 1.00 85.19 85 TYR A CA 1
ATOM 658 C C . TYR A 1 85 ? -11.499 -2.637 -5.723 1.00 85.19 85 TYR A C 1
ATOM 660 O O . TYR A 1 85 ? -10.414 -2.249 -6.154 1.00 85.19 85 TYR A O 1
ATOM 668 N N . ASN A 1 86 ? -11.598 -3.657 -4.872 1.00 84.88 86 ASN A N 1
ATOM 669 C CA . ASN A 1 86 ? -10.467 -4.455 -4.429 1.00 84.88 86 ASN A CA 1
ATOM 670 C C . ASN A 1 86 ? -9.804 -5.167 -5.616 1.00 84.88 86 ASN A C 1
ATOM 672 O O . ASN A 1 86 ? -8.583 -5.102 -5.759 1.00 84.88 86 ASN A O 1
ATOM 676 N N . LEU A 1 87 ? -10.597 -5.783 -6.497 1.00 85.12 87 LEU A N 1
ATOM 677 C CA . LEU A 1 87 ? -10.113 -6.432 -7.714 1.00 85.12 87 LEU A CA 1
ATOM 678 C C . LEU A 1 87 ? -9.470 -5.427 -8.676 1.00 85.12 87 LEU A C 1
ATOM 680 O O . LEU A 1 87 ? -8.352 -5.657 -9.130 1.00 85.12 87 LEU A O 1
ATOM 684 N N . ILE A 1 88 ? -10.132 -4.297 -8.939 1.00 88.44 88 ILE A N 1
ATOM 685 C CA . ILE A 1 88 ? -9.592 -3.231 -9.797 1.00 88.44 88 ILE A CA 1
ATOM 686 C C . ILE A 1 88 ? -8.253 -2.743 -9.248 1.00 88.44 88 ILE A C 1
ATOM 688 O O . ILE A 1 88 ? -7.278 -2.670 -9.990 1.00 88.44 88 ILE A O 1
ATOM 692 N N . GLY A 1 89 ? -8.175 -2.473 -7.945 1.00 86.31 89 GLY A N 1
ATOM 693 C CA . GLY A 1 89 ? -6.931 -2.072 -7.302 1.00 86.31 89 GLY A CA 1
ATOM 694 C C . GLY A 1 89 ? -5.856 -3.158 -7.358 1.00 86.31 89 GLY A C 1
ATOM 695 O O . GLY A 1 89 ? -4.679 -2.834 -7.484 1.00 86.31 89 GLY A O 1
ATOM 696 N N . ALA A 1 90 ? -6.228 -4.440 -7.306 1.00 83.50 90 ALA A N 1
ATOM 697 C CA . ALA A 1 90 ? -5.292 -5.553 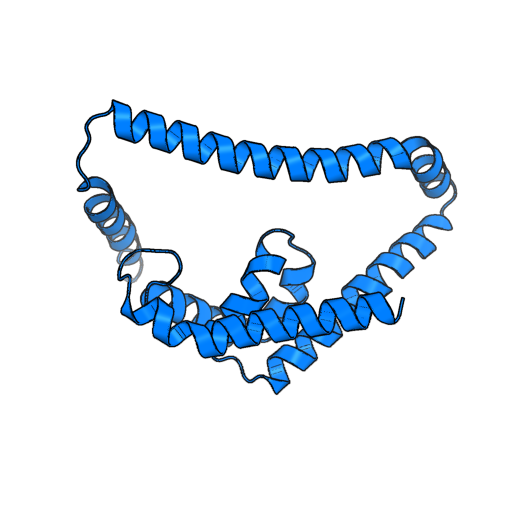-7.472 1.00 83.50 90 ALA A CA 1
ATOM 698 C C . ALA A 1 90 ? -4.695 -5.617 -8.862 1.00 83.50 90 ALA A C 1
ATOM 700 O O . ALA A 1 90 ? -3.486 -5.795 -8.991 1.00 83.50 90 ALA A O 1
ATOM 701 N N . VAL A 1 91 ? -5.535 -5.453 -9.877 1.00 87.50 91 VAL A N 1
ATOM 702 C CA . VAL A 1 91 ? -5.098 -5.441 -11.267 1.00 87.50 91 VAL A CA 1
ATOM 703 C C . VAL A 1 91 ? -4.248 -4.201 -11.523 1.00 87.50 91 VAL A C 1
ATOM 705 O O . VAL A 1 91 ? -3.119 -4.344 -11.969 1.00 87.50 91 VAL A O 1
ATOM 708 N N . LEU A 1 92 ? -4.716 -3.003 -11.165 1.00 88.44 92 LEU A N 1
ATOM 709 C CA . LEU A 1 92 ? -3.959 -1.759 -11.346 1.00 88.44 92 LEU A CA 1
ATOM 710 C C . LEU A 1 92 ? -2.598 -1.799 -10.657 1.00 88.44 92 LEU A C 1
ATOM 712 O O . LEU A 1 92 ? -1.602 -1.409 -11.252 1.00 88.44 92 LEU A O 1
ATOM 716 N N . TRP A 1 93 ? -2.544 -2.285 -9.420 1.00 86.88 93 TRP A N 1
ATOM 717 C CA . TRP A 1 93 ? -1.288 -2.357 -8.690 1.00 86.88 93 TRP A CA 1
ATOM 718 C C . TRP A 1 93 ? -0.385 -3.470 -9.229 1.00 86.88 93 TRP A C 1
ATOM 720 O O . TRP A 1 93 ? 0.757 -3.213 -9.580 1.00 86.88 93 TRP A O 1
ATOM 730 N N . GLY A 1 94 ? -0.889 -4.700 -9.346 1.00 83.69 94 GLY A N 1
ATOM 731 C CA . GLY A 1 94 ? -0.080 -5.839 -9.781 1.00 83.69 94 GLY A CA 1
ATOM 732 C C . GLY A 1 94 ? 0.354 -5.723 -11.238 1.00 83.69 94 GLY A C 1
ATOM 733 O O . GLY A 1 94 ? 1.537 -5.798 -11.538 1.00 83.69 94 GLY A O 1
ATOM 734 N N . PHE A 1 95 ? -0.592 -5.507 -12.148 1.00 88.44 95 PHE A N 1
ATOM 735 C CA . PHE A 1 95 ? -0.284 -5.354 -13.567 1.00 88.44 95 PHE A CA 1
ATOM 736 C C . PHE A 1 95 ? 0.386 -4.011 -13.853 1.00 88.44 95 PHE A C 1
ATOM 738 O O . PHE A 1 95 ? 1.409 -3.984 -14.529 1.00 88.44 95 PHE A O 1
ATOM 745 N N . GLY A 1 96 ? -0.147 -2.907 -13.321 1.00 87.31 96 GLY A N 1
ATOM 746 C CA . GLY A 1 96 ? 0.363 -1.568 -13.621 1.00 87.31 96 GLY A CA 1
ATOM 747 C C . GLY A 1 96 ? 1.785 -1.348 -13.118 1.00 87.31 96 GLY A C 1
ATOM 748 O O . GLY A 1 96 ? 2.610 -0.857 -13.879 1.00 87.31 96 GLY A O 1
ATOM 749 N N . LEU A 1 97 ? 2.114 -1.771 -11.892 1.00 85.50 97 LEU A N 1
ATOM 750 C CA . LEU A 1 97 ? 3.467 -1.596 -11.354 1.00 85.50 97 LEU A CA 1
ATOM 751 C C . LEU A 1 97 ? 4.486 -2.486 -12.086 1.00 85.50 97 LEU A C 1
ATOM 753 O O . LEU A 1 97 ? 5.600 -2.045 -12.362 1.00 85.50 97 LEU A O 1
ATOM 757 N N . THR A 1 98 ? 4.099 -3.709 -12.470 1.00 85.06 98 THR A N 1
ATOM 758 C CA . THR A 1 98 ? 4.952 -4.593 -13.281 1.00 85.06 98 THR A CA 1
ATOM 759 C C . THR A 1 98 ? 5.156 -4.058 -14.697 1.00 85.06 98 THR A C 1
ATOM 761 O O . THR A 1 98 ? 6.291 -4.038 -15.170 1.00 85.06 98 THR A O 1
ATOM 764 N N . MET A 1 99 ? 4.101 -3.586 -15.369 1.00 86.81 99 MET A N 1
ATOM 765 C CA . MET A 1 99 ? 4.231 -2.976 -16.697 1.00 86.81 99 MET A CA 1
ATOM 766 C C . MET A 1 99 ? 5.059 -1.698 -16.652 1.00 86.81 99 MET A C 1
ATOM 768 O O . MET A 1 99 ? 5.912 -1.489 -17.506 1.00 86.81 99 MET A O 1
ATOM 772 N N . PHE A 1 100 ? 4.852 -0.865 -15.635 1.00 86.81 100 PHE A N 1
ATOM 773 C CA . PHE A 1 100 ? 5.629 0.351 -15.438 1.00 86.81 100 PHE A CA 1
ATOM 774 C C . PHE A 1 100 ? 7.122 0.040 -15.275 1.00 86.81 100 PHE A C 1
ATOM 776 O O . PHE A 1 100 ? 7.948 0.638 -15.962 1.00 86.81 100 PHE A O 1
ATOM 783 N N . GLY A 1 101 ? 7.469 -0.954 -14.449 1.00 84.19 101 GLY A N 1
ATOM 784 C CA . GLY A 1 101 ? 8.848 -1.431 -14.318 1.00 84.19 101 GLY A CA 1
ATOM 785 C C . GLY A 1 101 ? 9.421 -1.980 -15.629 1.00 84.19 101 GLY A C 1
ATOM 786 O O . GLY A 1 101 ? 10.555 -1.668 -15.979 1.00 84.19 101 GLY A O 1
ATOM 787 N N . TYR A 1 102 ? 8.623 -2.735 -16.390 1.00 85.12 102 TYR A N 1
ATOM 788 C CA . TYR A 1 102 ? 9.020 -3.260 -17.699 1.00 85.12 102 TYR A CA 1
ATOM 789 C C . TYR A 1 102 ? 9.317 -2.143 -18.706 1.00 85.12 102 TYR A C 1
ATOM 791 O O . TYR A 1 102 ? 10.374 -2.158 -19.326 1.00 85.12 102 TYR A O 1
ATOM 799 N N . VAL A 1 103 ? 8.432 -1.147 -18.828 1.00 88.12 103 VAL A N 1
ATOM 800 C CA . VAL A 1 103 ? 8.603 -0.003 -19.742 1.00 88.12 103 VAL A CA 1
ATOM 801 C C . VAL A 1 103 ? 9.836 0.822 -19.372 1.00 88.12 103 VAL A C 1
ATOM 803 O O . VAL A 1 103 ? 10.609 1.198 -20.250 1.00 88.12 103 VAL A O 1
ATOM 806 N N . ILE A 1 104 ? 10.062 1.060 -18.078 1.00 84.31 104 ILE A N 1
ATOM 807 C CA . ILE A 1 104 ? 11.257 1.766 -17.595 1.00 84.31 104 ILE A CA 1
ATOM 808 C C . ILE A 1 104 ? 12.539 0.991 -17.923 1.00 84.31 104 ILE A 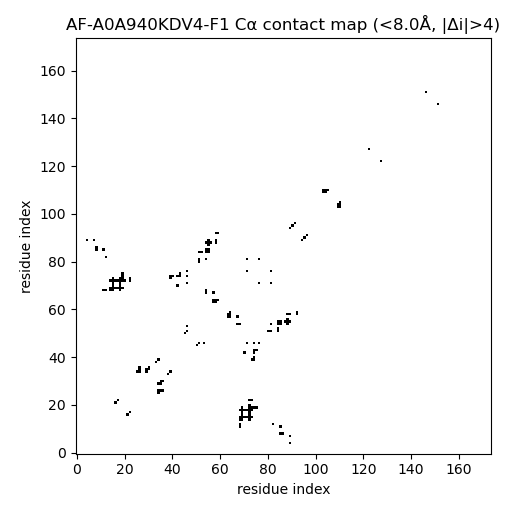C 1
ATOM 810 O O . ILE A 1 104 ? 13.559 1.606 -18.230 1.00 84.31 104 ILE A O 1
ATOM 814 N N . GLY A 1 105 ? 12.479 -0.341 -17.929 1.00 80.94 105 GLY A N 1
ATOM 815 C CA . GLY A 1 105 ? 13.589 -1.202 -18.338 1.00 80.94 105 GLY A CA 1
ATOM 816 C C . GLY A 1 105 ? 14.035 -1.018 -19.795 1.00 80.94 105 GLY A C 1
ATOM 817 O O . GLY A 1 105 ? 15.164 -1.366 -20.120 1.00 80.94 105 GLY A O 1
ATOM 818 N N . PHE A 1 106 ? 13.214 -0.424 -20.669 1.00 85.81 106 PHE A N 1
ATOM 819 C CA . PHE A 1 106 ? 13.627 -0.091 -22.041 1.00 85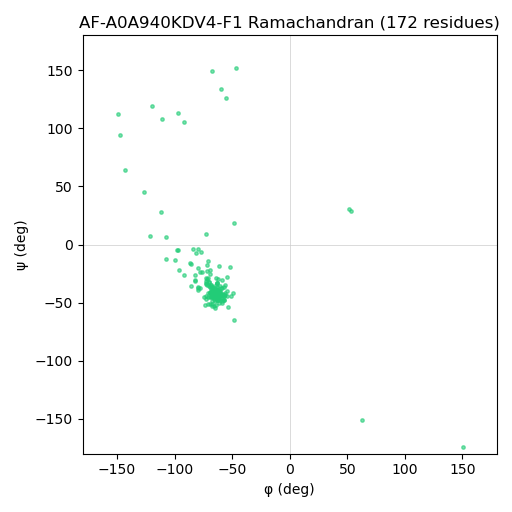.81 106 PHE A CA 1
ATOM 820 C C . PHE A 1 106 ? 14.429 1.205 -22.146 1.00 85.81 106 PHE A C 1
ATOM 822 O O . PHE A 1 106 ? 14.931 1.516 -23.225 1.00 85.81 106 PHE A O 1
ATOM 829 N N . ILE A 1 107 ? 14.554 1.972 -21.060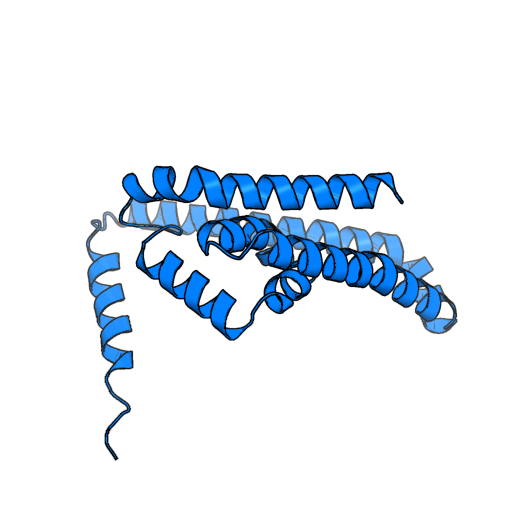 1.00 87.06 107 ILE A N 1
ATOM 830 C CA .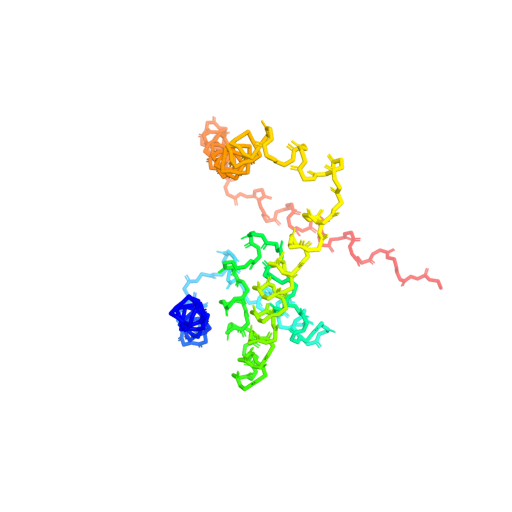 ILE A 1 107 ? 15.325 3.213 -21.023 1.00 87.06 107 ILE A CA 1
ATOM 831 C C . ILE A 1 107 ? 16.750 2.857 -20.564 1.00 87.06 107 ILE A C 1
ATOM 833 O O . ILE A 1 107 ? 16.946 2.612 -19.371 1.00 87.06 107 ILE A O 1
ATOM 837 N N . PRO A 1 108 ? 17.763 2.843 -21.459 1.00 82.81 108 PRO A N 1
ATOM 838 C CA . PRO A 1 108 ? 19.077 2.271 -21.149 1.00 82.81 108 PRO A CA 1
ATOM 839 C C . PRO A 1 108 ? 19.768 2.881 -19.914 1.00 82.81 108 PRO A C 1
ATOM 841 O O . PRO A 1 108 ? 20.274 2.118 -19.092 1.00 82.81 108 PRO A O 1
ATOM 844 N N . PRO A 1 109 ? 19.735 4.215 -19.690 1.00 83.56 109 PRO A N 1
ATOM 845 C CA . PRO A 1 109 ? 20.296 4.807 -18.473 1.00 83.56 109 PRO A CA 1
ATOM 846 C C . PRO A 1 109 ? 19.652 4.290 -17.181 1.00 83.56 109 PRO A C 1
ATOM 848 O O . PRO A 1 109 ? 20.336 4.103 -16.177 1.00 83.56 109 PRO A O 1
ATOM 851 N N . VAL A 1 110 ? 18.337 4.058 -17.197 1.00 81.38 110 VAL A N 1
ATOM 852 C CA . VAL A 1 110 ? 17.600 3.611 -16.011 1.00 81.38 110 VAL A CA 1
ATOM 853 C C . VAL A 1 110 ? 17.790 2.116 -15.795 1.00 81.38 110 VAL A C 1
ATOM 855 O O . VAL A 1 110 ? 17.990 1.698 -14.660 1.00 81.38 110 VAL A O 1
ATOM 858 N N . ALA A 1 111 ? 17.804 1.319 -16.863 1.00 80.56 111 ALA A N 1
ATOM 859 C CA . ALA A 1 111 ? 18.074 -0.114 -16.787 1.00 80.56 111 ALA A CA 1
ATOM 860 C C . ALA A 1 111 ? 19.444 -0.404 -16.153 1.00 80.56 111 ALA A C 1
ATOM 862 O O . ALA A 1 111 ? 19.524 -1.183 -15.207 1.00 80.56 111 ALA A O 1
ATOM 863 N N . HIS A 1 112 ? 20.494 0.300 -16.590 1.00 83.00 112 HIS A N 1
ATOM 864 C CA . HIS A 1 112 ? 21.842 0.160 -16.027 1.00 83.00 112 HIS A CA 1
ATOM 865 C C . HIS A 1 112 ? 21.910 0.569 -14.548 1.00 83.00 112 HIS A C 1
ATOM 867 O O . HIS A 1 112 ? 22.588 -0.083 -13.750 1.00 83.00 112 HIS A O 1
ATOM 873 N N . PHE A 1 113 ? 21.204 1.639 -14.165 1.00 85.56 113 PHE A N 1
ATOM 874 C CA . PHE A 1 113 ? 21.091 2.040 -12.764 1.00 85.56 113 PHE A CA 1
ATOM 875 C C . PHE A 1 113 ? 20.381 0.961 -11.939 1.00 85.56 113 PHE A C 1
ATOM 877 O O . PHE A 1 113 ? 20.868 0.564 -10.886 1.00 85.56 113 PHE A O 1
ATOM 884 N N . VAL A 1 114 ? 19.250 0.447 -12.426 1.00 83.50 114 VAL A N 1
ATOM 885 C CA . VAL A 1 114 ? 18.499 -0.595 -11.724 1.00 83.50 114 VAL A CA 1
ATOM 886 C C . VAL A 1 114 ? 19.338 -1.864 -11.586 1.00 83.50 114 VAL A C 1
ATOM 888 O O . VAL A 1 114 ? 19.436 -2.354 -10.472 1.00 83.50 114 VAL A O 1
ATOM 891 N N . GLU A 1 115 ? 20.009 -2.355 -12.631 1.00 82.31 115 GLU A N 1
ATOM 892 C CA . GLU A 1 115 ? 20.904 -3.523 -12.526 1.00 82.31 115 GLU A CA 1
ATOM 893 C C . GLU A 1 115 ? 22.027 -3.318 -11.504 1.00 82.31 115 GLU A C 1
ATOM 895 O O . GLU A 1 115 ? 22.308 -4.211 -10.708 1.00 82.31 115 GLU A O 1
ATOM 900 N N . SER A 1 116 ? 22.637 -2.131 -11.484 1.00 87.50 116 SER A N 1
ATOM 901 C CA . SER A 1 116 ? 23.763 -1.835 -10.588 1.00 87.50 116 SER A CA 1
ATOM 902 C C . SER A 1 116 ? 23.342 -1.679 -9.124 1.00 87.50 116 SER A C 1
ATOM 904 O O . SER A 1 116 ? 24.141 -1.924 -8.221 1.00 87.50 116 SER A O 1
ATOM 906 N N . TYR A 1 117 ? 22.103 -1.247 -8.876 1.00 89.50 117 TYR A N 1
ATOM 907 C CA . TYR A 1 117 ? 21.628 -0.862 -7.546 1.00 89.50 117 TYR A CA 1
ATOM 908 C C . TYR A 1 117 ? 20.423 -1.676 -7.057 1.00 89.50 117 TYR A C 1
ATOM 910 O O . TYR A 1 117 ? 19.895 -1.354 -5.995 1.00 89.50 117 TYR A O 1
ATOM 918 N N . ILE A 1 118 ? 19.988 -2.729 -7.761 1.00 87.69 118 ILE A N 1
ATOM 919 C CA . ILE A 1 118 ? 18.797 -3.522 -7.397 1.00 87.69 118 ILE A CA 1
ATOM 920 C C . ILE A 1 118 ? 18.891 -4.045 -5.959 1.00 87.69 118 ILE A C 1
ATOM 922 O O . ILE A 1 118 ? 17.942 -3.889 -5.191 1.00 87.69 118 ILE A O 1
ATOM 926 N N . ASP A 1 119 ? 20.051 -4.567 -5.557 1.00 86.94 119 ASP A N 1
ATOM 927 C CA . ASP A 1 119 ? 20.266 -5.110 -4.214 1.00 86.94 119 ASP A CA 1
ATOM 928 C C . ASP A 1 119 ? 20.173 -4.019 -3.145 1.00 86.94 119 ASP A C 1
ATOM 930 O O . ASP A 1 119 ? 19.531 -4.207 -2.112 1.00 86.94 119 ASP A O 1
ATOM 934 N N . LEU A 1 120 ? 20.748 -2.842 -3.412 1.00 90.12 120 LEU A N 1
ATOM 935 C CA . LEU A 1 120 ? 20.670 -1.682 -2.522 1.00 90.12 120 LEU A CA 1
ATOM 936 C C . LEU A 1 120 ? 19.249 -1.119 -2.442 1.00 90.12 120 LEU A C 1
ATOM 938 O O . LEU A 1 120 ? 18.800 -0.772 -1.354 1.00 90.12 120 LEU A O 1
ATOM 942 N N . ILE A 1 121 ? 18.525 -1.061 -3.562 1.00 87.50 121 ILE A N 1
ATOM 943 C CA . ILE A 1 121 ? 17.129 -0.614 -3.619 1.00 87.50 121 ILE A CA 1
ATOM 944 C C . ILE A 1 121 ? 16.242 -1.573 -2.818 1.00 87.50 121 ILE A C 1
ATOM 946 O O . ILE A 1 121 ? 15.429 -1.122 -2.009 1.00 87.50 121 ILE A O 1
ATOM 950 N N . LEU A 1 122 ? 16.411 -2.888 -2.990 1.00 87.25 122 LEU A N 1
ATOM 951 C CA . LEU A 1 122 ? 15.664 -3.900 -2.240 1.00 87.25 122 LEU A CA 1
ATOM 952 C C . LEU A 1 122 ? 16.009 -3.863 -0.749 1.00 87.25 122 LEU A C 1
ATOM 954 O O . LEU A 1 122 ? 15.104 -3.883 0.089 1.00 87.25 122 LEU A O 1
ATOM 958 N N . LEU A 1 123 ? 17.293 -3.747 -0.407 1.00 90.81 123 LEU A N 1
ATOM 959 C CA . LEU A 1 123 ? 17.743 -3.623 0.976 1.00 90.81 123 LEU A CA 1
ATOM 960 C C . LEU A 1 123 ? 17.209 -2.343 1.627 1.00 90.81 123 LEU A C 1
ATOM 962 O O . LEU A 1 123 ? 16.751 -2.388 2.765 1.00 90.81 123 LEU A O 1
ATOM 966 N N . ALA A 1 124 ? 17.212 -1.218 0.913 1.00 89.44 124 ALA A N 1
ATOM 967 C CA . ALA A 1 124 ? 16.658 0.043 1.389 1.00 89.44 124 ALA A CA 1
ATOM 968 C C . ALA A 1 124 ? 15.134 -0.024 1.542 1.00 89.44 124 ALA A C 1
ATOM 970 O O . ALA A 1 124 ? 14.603 0.504 2.515 1.00 89.44 124 ALA A O 1
ATOM 971 N N . ALA A 1 125 ? 14.424 -0.697 0.633 1.00 85.44 125 ALA A N 1
ATOM 972 C CA . ALA A 1 125 ? 12.980 -0.880 0.736 1.00 85.44 125 ALA A CA 1
ATOM 973 C C . ALA A 1 125 ? 12.621 -1.731 1.962 1.00 85.44 125 ALA A C 1
ATOM 975 O O . ALA A 1 125 ? 11.864 -1.279 2.823 1.00 85.44 125 ALA A O 1
ATOM 976 N N . VAL A 1 126 ? 13.208 -2.928 2.083 1.00 86.12 126 VAL A N 1
ATOM 977 C CA . VAL A 1 126 ? 12.962 -3.846 3.207 1.00 86.12 126 VAL A CA 1
ATOM 978 C C . VAL A 1 126 ? 13.436 -3.223 4.515 1.00 86.12 126 VAL A C 1
ATOM 980 O O . VAL A 1 126 ? 12.658 -3.114 5.467 1.00 86.12 126 VAL A O 1
ATOM 983 N N . GLY A 1 127 ? 14.684 -2.757 4.535 1.00 87.88 127 GLY A N 1
ATOM 984 C CA . GLY A 1 127 ? 15.313 -2.096 5.669 1.00 87.88 127 GLY A CA 1
ATOM 985 C C . GLY A 1 127 ? 14.524 -0.872 6.104 1.00 87.88 127 GLY A C 1
ATOM 986 O O . GLY A 1 127 ? 14.186 -0.775 7.273 1.00 87.88 127 GLY A O 1
ATOM 987 N N . GLY A 1 128 ? 14.127 -0.002 5.177 1.00 87.00 128 GLY A N 1
ATOM 988 C CA . GLY A 1 128 ? 13.313 1.182 5.446 1.00 87.00 128 GLY A CA 1
ATOM 989 C C . GLY A 1 128 ? 11.965 0.839 6.074 1.00 87.00 128 GLY A C 1
ATOM 990 O O . GLY A 1 128 ? 11.629 1.391 7.121 1.00 87.00 128 GLY A O 1
ATOM 991 N N . THR A 1 129 ? 11.214 -0.121 5.518 1.00 80.75 129 THR A N 1
ATOM 992 C CA . THR A 1 129 ? 9.963 -0.571 6.161 1.00 80.75 129 THR A CA 1
ATOM 993 C C . THR A 1 129 ? 10.194 -1.167 7.546 1.00 80.75 129 THR A C 1
ATOM 995 O O . THR A 1 129 ? 9.426 -0.873 8.465 1.00 80.75 129 THR A O 1
ATOM 998 N N . ALA A 1 130 ? 11.246 -1.966 7.732 1.00 82.56 130 ALA A N 1
ATOM 999 C CA . ALA A 1 130 ? 11.583 -2.535 9.031 1.00 82.56 130 ALA A CA 1
ATOM 1000 C C . ALA A 1 130 ? 11.971 -1.442 10.038 1.00 82.56 130 ALA A C 1
ATOM 1002 O O . ALA A 1 130 ? 11.512 -1.480 11.175 1.00 82.56 130 ALA A O 1
ATOM 1003 N N . LEU A 1 131 ? 12.738 -0.437 9.611 1.00 85.06 131 LEU A N 1
ATOM 1004 C CA . LEU A 1 131 ? 13.196 0.679 10.438 1.00 85.06 131 LEU A CA 1
ATOM 1005 C C . LEU A 1 131 ? 12.030 1.575 10.848 1.00 85.06 131 LEU A C 1
ATOM 1007 O O . LEU A 1 131 ? 11.914 1.898 12.022 1.00 85.06 131 LEU A O 1
ATOM 1011 N N . VAL A 1 132 ? 11.124 1.909 9.924 1.00 83.31 132 VAL A N 1
ATOM 1012 C CA . VAL A 1 132 ? 9.897 2.664 10.234 1.00 83.31 132 VAL A CA 1
ATOM 1013 C C . VAL A 1 132 ? 9.023 1.886 11.215 1.00 83.31 132 VAL A C 1
ATOM 1015 O O . VAL A 1 132 ? 8.556 2.450 12.202 1.00 83.31 132 VAL A O 1
ATOM 1018 N N . THR A 1 133 ? 8.843 0.583 10.992 1.00 78.19 133 THR A N 1
ATOM 1019 C CA . THR A 1 133 ? 8.036 -0.270 11.878 1.00 78.19 133 THR A CA 1
ATOM 1020 C C . THR A 1 133 ? 8.668 -0.382 13.268 1.00 78.19 133 THR A C 1
ATOM 1022 O O . THR A 1 133 ? 7.978 -0.251 14.279 1.00 78.19 133 THR A O 1
ATOM 1025 N N . LEU A 1 134 ? 9.987 -0.575 13.329 1.00 81.75 134 LEU A N 1
ATOM 1026 C CA . LEU A 1 134 ? 10.746 -0.687 14.570 1.00 81.75 134 LEU A CA 1
ATOM 1027 C C . LEU A 1 134 ? 10.807 0.646 15.317 1.00 81.75 134 LEU A C 1
ATOM 1029 O O . LEU A 1 134 ? 10.648 0.660 16.532 1.00 81.75 134 LEU A O 1
ATOM 1033 N N . TRP A 1 135 ? 10.987 1.761 14.608 1.00 84.94 135 TRP A N 1
ATOM 1034 C CA . TRP A 1 135 ? 10.932 3.105 15.173 1.00 84.94 135 TRP A CA 1
ATOM 1035 C C . TRP A 1 135 ? 9.565 3.367 15.785 1.00 84.94 135 TRP A C 1
ATOM 1037 O O . TRP A 1 135 ? 9.493 3.800 16.930 1.00 84.94 135 TRP A O 1
ATOM 1047 N N . HIS A 1 136 ? 8.482 3.060 15.066 1.00 78.75 136 HIS A N 1
ATOM 1048 C CA . HIS A 1 136 ? 7.131 3.216 15.593 1.00 78.75 136 HIS A CA 1
ATOM 1049 C C . HIS A 1 136 ? 6.963 2.377 16.867 1.00 78.75 136 HIS A C 1
ATOM 1051 O O . HIS A 1 136 ? 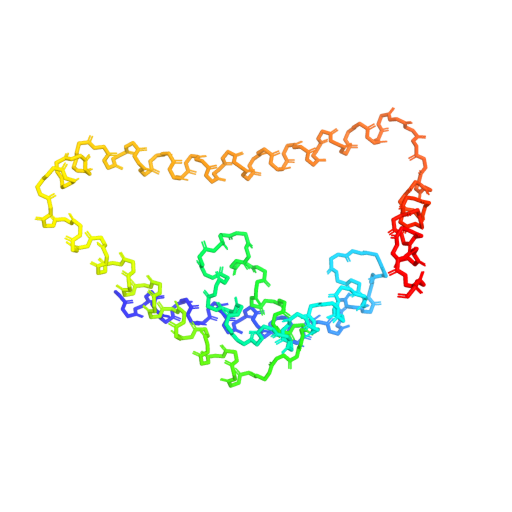6.646 2.919 17.922 1.00 78.75 136 HIS A O 1
ATOM 1057 N N . TYR A 1 137 ? 7.336 1.096 16.823 1.00 78.56 137 TYR A N 1
ATOM 1058 C CA . TYR A 1 137 ? 7.276 0.189 17.971 1.00 78.56 137 TYR A CA 1
ATOM 1059 C C . TYR A 1 137 ? 8.124 0.641 19.178 1.00 78.56 137 TYR A C 1
ATOM 1061 O O . TYR A 1 137 ? 7.669 0.586 20.322 1.00 78.56 137 TYR A O 1
ATOM 1069 N N . LEU A 1 138 ? 9.354 1.107 18.949 1.00 80.81 138 LEU A N 1
ATOM 1070 C CA . LEU A 1 138 ? 10.238 1.622 19.996 1.00 80.81 138 LEU A CA 1
ATOM 1071 C C . LEU A 1 138 ? 9.723 2.950 20.545 1.00 80.81 138 LEU A C 1
ATOM 1073 O O . LEU A 1 138 ? 9.734 3.135 21.757 1.00 80.81 138 LEU A O 1
ATOM 1077 N N . SER A 1 139 ? 9.249 3.853 19.689 1.00 73.19 139 SER A N 1
ATOM 1078 C CA . SER A 1 139 ? 8.716 5.156 20.095 1.00 73.19 139 SER A CA 1
ATOM 1079 C C . SER A 1 139 ? 7.472 5.010 20.972 1.00 73.19 139 SER A C 1
ATOM 1081 O O . SER A 1 139 ? 7.372 5.696 21.987 1.00 73.19 139 SER A O 1
ATOM 1083 N N . GLU A 1 140 ? 6.601 4.044 20.668 1.00 72.56 140 GLU A N 1
ATOM 1084 C CA . GLU A 1 140 ? 5.464 3.661 21.510 1.00 72.56 140 GLU A CA 1
ATOM 1085 C C . GLU A 1 140 ? 5.939 3.145 22.876 1.00 72.56 140 GLU A C 1
ATOM 1087 O O . GLU A 1 140 ? 5.408 3.533 23.915 1.00 72.56 140 GLU A O 1
ATOM 1092 N N . ARG A 1 141 ? 7.013 2.342 22.921 1.00 65.44 141 ARG A N 1
ATOM 1093 C CA . ARG A 1 141 ? 7.592 1.864 24.191 1.00 65.44 141 ARG A CA 1
ATOM 1094 C C . ARG A 1 141 ? 8.340 2.937 24.981 1.00 65.44 141 ARG A C 1
ATOM 1096 O O . ARG A 1 141 ? 8.309 2.901 26.210 1.00 65.44 141 ARG A O 1
ATOM 1103 N N . TYR A 1 142 ? 9.009 3.877 24.317 1.00 61.56 142 TYR A N 1
ATOM 1104 C CA . TYR A 1 142 ? 9.666 5.015 24.964 1.00 61.56 142 TYR A CA 1
ATOM 1105 C C . TYR A 1 142 ? 8.637 5.984 25.545 1.00 61.56 142 TYR A C 1
ATOM 1107 O O . TYR A 1 142 ? 8.805 6.422 26.683 1.00 61.56 142 TYR A O 1
ATOM 1115 N N . LYS A 1 143 ? 7.546 6.254 24.817 1.00 59.06 143 LYS A N 1
ATOM 1116 C CA . LYS A 1 143 ? 6.397 6.997 25.341 1.00 59.06 143 LYS A CA 1
ATOM 1117 C C . LYS A 1 143 ? 5.777 6.246 26.515 1.00 59.06 143 LYS A C 1
ATOM 1119 O O . LYS A 1 143 ? 5.691 6.823 27.591 1.00 59.06 143 LYS A O 1
ATOM 1124 N N . ALA A 1 144 ? 5.481 4.952 26.384 1.00 59.47 144 ALA A N 1
ATOM 1125 C CA . ALA A 1 144 ? 4.916 4.148 27.472 1.00 59.47 144 ALA A CA 1
ATOM 1126 C C . ALA A 1 144 ? 5.797 4.145 28.735 1.00 59.47 144 ALA A C 1
ATOM 1128 O O . ALA A 1 144 ? 5.290 4.355 29.832 1.00 59.47 144 ALA A O 1
ATOM 1129 N N . LYS A 1 145 ? 7.125 4.001 28.601 1.00 59.06 145 LYS A N 1
ATOM 1130 C CA . LYS A 1 145 ? 8.052 4.093 29.743 1.00 59.06 145 LYS A CA 1
ATOM 1131 C C . LYS A 1 145 ? 8.122 5.496 30.345 1.00 59.06 145 LYS A C 1
ATOM 1133 O O . LYS A 1 145 ? 8.228 5.603 31.562 1.00 59.06 145 LYS A O 1
ATOM 1138 N N . LYS A 1 146 ? 8.054 6.559 29.535 1.00 55.50 146 LYS A N 1
ATOM 1139 C CA . LYS A 1 146 ? 8.024 7.947 30.024 1.00 55.50 146 LYS A CA 1
ATOM 1140 C C . LYS A 1 146 ? 6.697 8.270 30.727 1.00 55.50 146 LYS A C 1
ATOM 1142 O O . LYS A 1 146 ? 6.727 8.945 31.746 1.00 55.50 146 LYS A O 1
ATOM 1147 N N . HIS A 1 147 ? 5.574 7.726 30.254 1.00 50.97 147 HIS A N 1
ATOM 1148 C CA . HIS A 1 147 ? 4.260 7.833 30.902 1.00 50.97 147 HIS A CA 1
ATOM 1149 C C . HIS A 1 147 ? 4.200 7.046 32.221 1.00 50.97 147 HIS A C 1
ATOM 1151 O O . HIS A 1 147 ? 3.708 7.572 33.213 1.00 50.97 147 HIS A O 1
ATOM 1157 N N . SER A 1 148 ? 4.783 5.841 32.287 1.00 53.97 148 SER A N 1
ATOM 1158 C CA . SER A 1 148 ? 4.893 5.082 33.545 1.00 53.97 148 SER A CA 1
ATOM 1159 C C . SER A 1 148 ? 5.888 5.696 34.541 1.00 53.97 148 SER A C 1
ATOM 1161 O O . SER A 1 148 ? 5.676 5.596 35.744 1.00 53.97 148 SER A O 1
ATOM 1163 N N . ALA A 1 149 ? 6.961 6.339 34.066 1.00 55.62 149 ALA A N 1
ATOM 1164 C CA . ALA A 1 149 ? 7.946 7.014 34.918 1.00 55.62 149 ALA A CA 1
ATOM 1165 C C . ALA A 1 149 ? 7.496 8.408 35.396 1.00 55.62 149 ALA A C 1
ATOM 1167 O O . ALA A 1 149 ? 8.026 8.904 36.384 1.00 55.62 149 ALA A O 1
ATOM 1168 N N . ALA A 1 150 ? 6.533 9.038 34.715 1.00 53.03 150 ALA A N 1
ATOM 1169 C CA . ALA A 1 150 ? 6.007 10.354 35.077 1.00 53.03 150 ALA A CA 1
ATOM 1170 C C . ALA A 1 150 ? 4.899 10.318 36.145 1.00 53.03 150 ALA A C 1
ATOM 1172 O O . ALA A 1 150 ? 4.454 11.385 36.553 1.00 53.03 150 ALA A O 1
ATOM 1173 N N . GLY A 1 151 ? 4.443 9.137 36.594 1.00 51.75 151 GLY A N 1
ATOM 1174 C CA . GLY A 1 151 ? 3.426 9.023 37.653 1.00 51.75 151 GLY A CA 1
ATOM 1175 C C . GLY A 1 151 ? 2.147 9.829 37.386 1.00 51.75 151 GLY A C 1
ATOM 1176 O O . GLY A 1 151 ? 1.531 10.320 38.324 1.00 51.75 151 GLY A O 1
ATOM 1177 N N . GLY A 1 152 ? 1.797 10.033 36.114 1.00 39.50 152 GLY A N 1
ATOM 1178 C CA . GLY A 1 152 ? 0.694 10.889 35.696 1.00 39.50 152 GLY A CA 1
ATOM 1179 C C . GLY A 1 152 ? -0.554 10.067 35.431 1.00 39.50 152 GLY A C 1
ATOM 1180 O O . GLY A 1 152 ? -0.579 9.275 34.489 1.00 39.50 152 GLY A O 1
ATOM 1181 N N . ASP A 1 153 ? -1.559 10.269 36.275 1.00 41.78 153 ASP A N 1
ATOM 1182 C CA . ASP A 1 153 ? -2.903 9.731 36.137 1.00 41.78 153 ASP A CA 1
ATOM 1183 C C . ASP A 1 153 ? -3.480 9.911 34.726 1.00 41.78 153 ASP A C 1
ATOM 1185 O O . ASP A 1 153 ? -3.220 10.878 34.009 1.00 41.78 153 ASP A O 1
ATOM 1189 N N . THR A 1 154 ? -4.360 8.974 34.400 1.00 47.78 154 THR A N 1
ATOM 1190 C CA . THR A 1 154 ? -5.291 8.830 33.270 1.00 47.78 154 THR A CA 1
ATOM 1191 C C . THR A 1 154 ? -6.176 10.046 32.923 1.00 47.78 154 THR A C 1
ATOM 1193 O O . THR A 1 154 ? -7.193 9.888 32.252 1.00 47.78 154 THR A O 1
ATOM 1196 N N . VAL A 1 155 ? -5.843 11.258 33.371 1.00 50.66 155 VAL A N 1
ATOM 1197 C CA . VAL A 1 155 ? -6.690 12.459 33.272 1.00 50.66 155 VAL A CA 1
ATOM 1198 C C . VAL A 1 155 ? -6.345 13.336 32.056 1.00 50.66 155 VAL A C 1
ATOM 1200 O O . VAL A 1 155 ? -7.210 14.063 31.568 1.00 50.66 155 VAL A O 1
ATOM 1203 N N . THR A 1 156 ? -5.135 13.242 31.494 1.00 44.84 156 THR A N 1
ATOM 1204 C CA . THR A 1 156 ? -4.700 14.163 30.421 1.00 44.84 156 THR A CA 1
ATOM 1205 C C . THR A 1 156 ? -5.391 13.913 29.073 1.00 44.84 156 THR A C 1
ATOM 1207 O O . THR A 1 156 ? -5.753 14.877 28.403 1.00 44.84 156 THR A O 1
ATOM 1210 N N . ASP A 1 157 ? -5.694 12.659 28.712 1.00 48.56 157 ASP A N 1
ATOM 1211 C CA . ASP A 1 157 ? -6.346 12.340 27.426 1.00 48.56 157 ASP A CA 1
ATOM 1212 C C . ASP A 1 157 ? -7.765 12.930 27.309 1.00 48.56 157 ASP A C 1
ATOM 1214 O O . ASP A 1 157 ? -8.213 13.257 26.212 1.00 48.56 157 ASP A O 1
ATOM 1218 N N . ALA A 1 158 ? -8.484 13.106 28.424 1.00 51.97 158 ALA A N 1
ATOM 1219 C CA . ALA A 1 158 ? -9.836 13.672 28.411 1.00 51.97 158 ALA A CA 1
ATOM 1220 C C . ALA A 1 158 ? -9.835 15.207 28.297 1.00 51.97 158 ALA A C 1
ATOM 1222 O O . ALA A 1 158 ? -10.693 15.772 27.619 1.00 51.97 158 ALA A O 1
ATOM 1223 N N . ALA A 1 159 ? -8.868 15.877 28.932 1.00 47.22 159 ALA A N 1
ATOM 1224 C CA . ALA A 1 159 ? -8.743 17.334 28.908 1.00 47.22 159 ALA A CA 1
ATOM 1225 C C . ALA A 1 159 ? -8.131 17.845 27.589 1.00 47.22 159 ALA A C 1
ATOM 1227 O O . ALA A 1 159 ? -8.588 18.849 27.046 1.00 47.22 159 ALA A O 1
ATOM 1228 N N . GLU A 1 160 ? -7.159 17.121 27.024 1.00 48.06 160 GLU A N 1
ATOM 1229 C CA . GLU A 1 160 ? -6.544 17.440 25.726 1.00 48.06 160 GLU A CA 1
ATOM 1230 C C . GLU A 1 160 ? -7.497 17.135 24.550 1.00 48.06 160 GLU A C 1
ATOM 1232 O O . GLU A 1 160 ? -7.539 17.864 23.558 1.00 48.06 160 GLU A O 1
ATOM 1237 N N . ALA A 1 161 ? -8.361 16.120 24.684 1.00 51.78 161 ALA A N 1
ATOM 1238 C CA . ALA A 1 161 ? -9.436 15.863 23.722 1.00 51.78 161 ALA A CA 1
ATOM 1239 C C . ALA A 1 161 ? -10.544 16.935 23.740 1.00 51.78 161 ALA A C 1
ATOM 1241 O O . ALA A 1 161 ? -11.217 17.121 22.724 1.00 51.78 161 ALA A O 1
ATOM 1242 N N . GLN A 1 162 ? -10.742 17.640 24.862 1.00 55.50 162 GLN A N 1
ATOM 1243 C CA . GLN A 1 162 ? -11.693 18.754 24.957 1.00 55.50 162 GLN A CA 1
ATOM 1244 C C . GLN A 1 162 ? -11.137 20.054 24.363 1.00 55.50 162 GLN A C 1
ATOM 1246 O O . GLN A 1 162 ? -11.890 20.761 23.696 1.00 55.50 162 GLN A O 1
ATOM 1251 N N . SER A 1 163 ? -9.843 20.352 24.516 1.00 47.97 163 SER A N 1
ATOM 1252 C CA . SER A 1 163 ? -9.240 21.544 23.895 1.00 47.97 163 SER A CA 1
ATOM 1253 C C . SER A 1 163 ? -9.166 21.434 22.367 1.00 47.97 163 SER A C 1
ATOM 1255 O O . SER A 1 163 ? -9.490 22.392 21.674 1.00 47.97 163 SER A O 1
ATOM 1257 N N . LEU A 1 164 ? -8.871 20.246 21.826 1.00 52.47 164 LEU A N 1
ATOM 1258 C CA . LEU A 1 164 ? -8.916 19.980 20.377 1.00 52.47 164 LEU A CA 1
ATOM 1259 C C . LEU A 1 164 ? -10.338 19.980 19.786 1.00 52.47 164 LEU A C 1
ATOM 1261 O O . LEU A 1 164 ? -10.499 20.138 18.577 1.00 52.47 164 LEU A O 1
ATOM 1265 N N . ALA A 1 165 ? -11.370 19.772 20.610 1.00 48.44 165 ALA A N 1
ATOM 1266 C CA . ALA A 1 165 ? -12.768 19.890 20.192 1.00 48.44 165 ALA A CA 1
ATOM 1267 C C . ALA A 1 165 ? -13.269 21.346 20.212 1.00 48.44 165 ALA A C 1
ATOM 1269 O O . ALA A 1 165 ? -14.168 21.677 19.445 1.00 48.44 165 ALA A O 1
ATOM 1270 N N . LEU A 1 166 ? -12.678 22.204 21.052 1.00 50.00 166 LEU A N 1
ATOM 1271 C CA . LEU A 1 166 ? -13.013 23.628 21.176 1.00 50.00 166 LEU A CA 1
ATOM 1272 C C . LEU A 1 166 ? -12.458 24.492 20.030 1.00 50.00 166 LEU A C 1
ATOM 1274 O O . LEU A 1 166 ? -13.052 25.518 19.719 1.00 50.00 166 LEU A O 1
ATOM 1278 N N . ASP A 1 167 ? -11.399 24.052 19.344 1.00 49.09 167 ASP A N 1
ATOM 1279 C CA . ASP A 1 167 ? -10.845 24.746 18.166 1.00 49.09 167 ASP A CA 1
ATOM 1280 C C . ASP A 1 167 ? -11.631 24.495 16.858 1.00 49.09 167 ASP A C 1
ATOM 1282 O O . ASP A 1 167 ? -11.309 25.075 15.823 1.00 49.09 167 ASP A O 1
ATOM 1286 N N . LEU A 1 168 ? -12.669 23.647 16.870 1.00 52.75 168 LEU A N 1
ATOM 1287 C CA . LEU A 1 168 ? -13.515 23.377 15.692 1.00 52.75 168 LEU A CA 1
ATOM 1288 C C . LEU A 1 168 ? -14.822 24.186 15.656 1.00 52.75 168 LEU A C 1
ATOM 1290 O O . LEU A 1 168 ? -15.537 24.099 14.662 1.00 52.75 168 LEU A O 1
ATOM 1294 N N . ASP A 1 169 ? -15.129 24.965 16.699 1.00 50.50 169 ASP A N 1
ATOM 1295 C CA . ASP A 1 169 ? -16.390 25.725 16.823 1.00 50.50 169 ASP A CA 1
ATOM 1296 C C . ASP A 1 169 ? -16.200 27.247 16.621 1.00 50.50 169 ASP A C 1
ATOM 1298 O O . ASP A 1 169 ? -17.116 28.039 16.829 1.00 50.50 169 ASP A O 1
ATOM 1302 N N . GLY A 1 170 ? -14.991 27.677 16.236 1.00 47.62 170 GLY A N 1
ATOM 1303 C CA . GLY A 1 170 ? -14.599 29.090 16.183 1.00 47.62 170 GLY A CA 1
ATOM 1304 C C . GLY A 1 170 ? -14.671 29.785 14.821 1.00 47.62 170 GLY A C 1
ATOM 1305 O O . GLY A 1 170 ? -14.431 30.988 14.783 1.00 47.62 170 GLY A O 1
ATOM 1306 N N . ASP A 1 171 ? -14.986 29.089 13.723 1.00 46.47 171 ASP A N 1
ATOM 1307 C CA . ASP A 1 171 ? -14.843 29.656 12.368 1.00 46.47 171 ASP A CA 1
ATOM 1308 C C . ASP A 1 171 ? -16.126 29.572 11.527 1.00 46.47 171 ASP A C 1
ATOM 1310 O O . ASP A 1 171 ? -16.103 29.192 10.361 1.00 46.47 171 ASP A O 1
ATOM 1314 N N . ASP A 1 172 ? -17.267 29.924 12.131 1.00 46.56 172 ASP A N 1
ATOM 1315 C CA . ASP A 1 172 ? -18.510 30.126 11.377 1.00 46.56 172 ASP A CA 1
ATOM 1316 C C . ASP A 1 172 ? -19.346 31.287 11.940 1.00 46.56 172 ASP A C 1
ATOM 1318 O O . ASP A 1 172 ? -20.448 31.108 12.460 1.00 46.56 172 ASP A O 1
ATOM 1322 N N . LYS A 1 173 ? -18.795 32.509 11.866 1.00 43.28 173 LYS A N 1
ATOM 1323 C CA . LYS A 1 173 ? -19.573 33.760 11.784 1.00 43.28 173 LYS A CA 1
ATOM 1324 C C . LYS A 1 173 ? -18.826 34.810 10.959 1.00 43.28 173 LYS A C 1
ATOM 1326 O O . LYS A 1 173 ? -18.022 35.560 11.511 1.00 43.28 173 LYS A O 1
ATOM 1331 N N . ASN A 1 174 ? -19.141 34.874 9.664 1.00 36.38 174 ASN A N 1
ATOM 1332 C CA . ASN A 1 174 ? -19.419 36.112 8.917 1.00 36.38 174 ASN A CA 1
ATOM 1333 C C . ASN A 1 174 ? -20.038 35.799 7.553 1.00 36.38 174 ASN A C 1
ATOM 1335 O O . ASN A 1 174 ? -19.371 35.118 6.746 1.00 36.38 174 ASN A O 1
#